Protein AF-J2N7C3-F1 (afdb_monomer)

Nearest PDB structures (foldseek):
  6m9y-assembly1_C  TM=3.961E-01  e=5.086E-01  Branchiostoma floridae
  5exc-assembly1_C  TM=4.745E-01  e=2.203E+00  Dendronephthya sp. SSAL-2002
  8chu-assembly1_A  TM=3.054E-01  e=1.028E+00  Homo sapiens
  3k44-assembly1_A  TM=2.665E-01  e=1.226E+00  Drosophila melanogaster
  3k44-assembly4_D  TM=2.853E-01  e=2.203E+00  Drosophila melanogaster

Foldseek 3Di:
DKDKDWDWDDDPPDIKIKIWIWDADPQQFTAFIWIDIHPRDTDTPDGPVVVVVVVLVVQLVVCVVVVDDPVVSVVVVVPPPPCVCVVVRVVRGPDD

Radius of gyration: 18.57 Å; Cα contacts (8 Å, |Δi|>4): 115; chains: 1; bounding box: 42×22×48 Å

pLDDT: mean 85.62, std 14.66, range [44.19, 98.06]

Mean predicted aligned error: 7.41 Å

Solvent-accessible surface area (backbone atoms only — not comparable to full-atom values): 5531 Å² total; per-residue (Å²): 86,77,50,77,50,72,51,79,46,81,50,101,89,52,72,40,46,36,36,41,37,41,33,28,45,95,88,38,34,63,42,37,35,29,40,24,56,59,90,54,68,74,41,81,77,44,43,44,69,62,52,51,53,48,52,52,51,51,51,51,51,54,44,46,75,70,68,48,49,75,65,59,49,48,58,55,59,69,66,50,60,88,60,47,62,63,70,60,29,67,81,41,40,77,82,126

Structure (mmCIF, N/CA/C/O backbone):
data_AF-J2N7C3-F1
#
_entry.id   AF-J2N7C3-F1
#
loop_
_atom_site.group_PDB
_atom_site.id
_atom_site.type_symbol
_atom_site.label_atom_id
_atom_site.label_alt_id
_atom_site.label_comp_id
_atom_site.label_asym_id
_atom_site.label_entity_id
_atom_site.label_seq_id
_atom_site.pdbx_PDB_ins_code
_atom_site.Cartn_x
_atom_site.Cartn_y
_atom_site.Cartn_z
_atom_site.occupancy
_atom_site.B_iso_or_equiv
_atom_site.auth_seq_id
_atom_site.auth_comp_id
_atom_site.auth_asym_id
_atom_site.auth_atom_id
_atom_site.pdbx_PDB_model_num
ATOM 1 N N . MET A 1 1 ? -4.980 -9.173 -11.51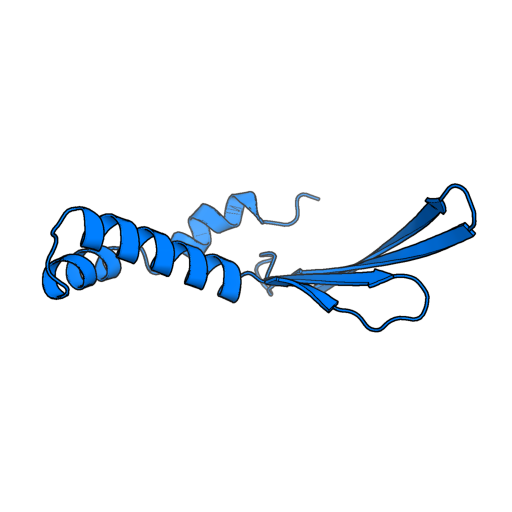8 1.00 89.81 1 MET A N 1
ATOM 2 C CA . MET A 1 1 ? -4.520 -8.748 -12.866 1.00 89.81 1 MET A CA 1
ATOM 3 C C . MET A 1 1 ? -3.180 -8.043 -12.736 1.00 89.81 1 MET A C 1
ATOM 5 O O . MET A 1 1 ? -2.997 -7.340 -11.750 1.00 89.81 1 MET A O 1
ATOM 9 N N . THR A 1 2 ? -2.275 -8.191 -13.703 1.00 91.75 2 THR A N 1
ATOM 10 C CA . THR A 1 2 ? -0.974 -7.508 -13.691 1.00 91.75 2 THR A CA 1
ATOM 11 C C . THR A 1 2 ? -0.785 -6.715 -14.980 1.00 91.75 2 THR A C 1
ATOM 13 O O . THR A 1 2 ? -1.033 -7.246 -16.058 1.00 91.75 2 THR A O 1
ATOM 16 N N . LEU A 1 3 ? -0.362 -5.458 -14.857 1.00 94.38 3 LEU A N 1
ATOM 17 C CA . LEU A 1 3 ? -0.003 -4.575 -15.966 1.00 94.38 3 LEU A CA 1
ATOM 18 C C . LEU A 1 3 ? 1.488 -4.250 -15.870 1.00 94.38 3 LEU A C 1
ATOM 20 O O . LEU A 1 3 ? 1.966 -3.889 -14.795 1.00 94.38 3 LEU A O 1
ATOM 24 N N . GLU A 1 4 ? 2.210 -4.355 -16.981 1.00 95.69 4 GLU A N 1
ATOM 25 C CA . GLU A 1 4 ? 3.615 -3.953 -17.061 1.00 95.69 4 GLU A CA 1
ATOM 26 C C . GLU A 1 4 ? 3.779 -2.775 -18.019 1.00 95.69 4 GLU A C 1
ATOM 28 O O . GLU A 1 4 ? 3.240 -2.777 -19.124 1.00 95.69 4 GLU A O 1
ATOM 33 N N . LEU A 1 5 ? 4.536 -1.771 -17.585 1.00 95.12 5 LEU A N 1
ATOM 34 C CA . LEU A 1 5 ? 4.915 -0.604 -18.373 1.00 95.12 5 LEU A CA 1
ATOM 35 C C . LEU A 1 5 ? 6.433 -0.492 -18.354 1.00 95.12 5 LEU A C 1
ATOM 37 O O . LEU A 1 5 ? 7.056 -0.700 -17.316 1.00 95.12 5 LEU A O 1
ATOM 41 N N . SER A 1 6 ? 7.046 -0.146 -19.481 1.00 95.81 6 SER A N 1
ATOM 42 C CA . SER A 1 6 ? 8.488 0.078 -19.519 1.00 95.81 6 SER A CA 1
ATOM 43 C C . SER A 1 6 ? 8.853 1.300 -20.331 1.00 95.81 6 SER A C 1
ATOM 45 O O . SER A 1 6 ? 8.261 1.526 -21.384 1.00 95.81 6 SER A O 1
ATOM 47 N N . TYR A 1 7 ? 9.862 2.026 -19.867 1.00 95.62 7 TYR A N 1
ATOM 48 C CA . TYR A 1 7 ? 10.436 3.172 -20.558 1.00 95.62 7 TYR A CA 1
ATOM 49 C C . TYR A 1 7 ? 11.966 3.093 -20.538 1.00 95.62 7 TYR A C 1
ATOM 51 O O . TYR A 1 7 ? 12.550 2.370 -19.725 1.00 95.62 7 TYR A O 1
ATOM 59 N N . GLN A 1 8 ? 12.600 3.803 -21.470 1.00 97.19 8 GLN A N 1
ATOM 60 C CA . GLN A 1 8 ? 14.044 4.000 -21.472 1.00 97.19 8 GLN A CA 1
ATOM 61 C C . GLN A 1 8 ? 14.344 5.314 -20.755 1.00 97.19 8 GLN A C 1
ATOM 63 O O . GLN A 1 8 ? 13.784 6.352 -21.101 1.00 97.19 8 GLN A O 1
ATOM 68 N N . GLU A 1 9 ? 15.181 5.249 -19.731 1.00 95.06 9 GLU A N 1
ATOM 69 C CA . GLU A 1 9 ? 15.652 6.403 -18.981 1.00 95.06 9 GLU A CA 1
ATOM 70 C C . GLU A 1 9 ? 17.056 6.753 -19.467 1.00 95.06 9 GLU A C 1
ATOM 72 O O . GLU A 1 9 ? 17.978 5.945 -19.345 1.00 95.06 9 GLU A O 1
ATOM 77 N N . GLU A 1 10 ? 17.198 7.937 -20.055 1.00 95.00 10 GLU A N 1
ATOM 78 C CA . GLU A 1 10 ? 18.481 8.483 -20.492 1.00 95.00 10 GLU A CA 1
ATOM 79 C C . GLU A 1 10 ? 19.086 9.293 -19.338 1.00 95.00 10 GLU A C 1
ATOM 81 O O . GLU A 1 10 ? 18.492 10.267 -18.873 1.00 95.00 10 GLU A O 1
ATOM 86 N N . LEU A 1 11 ? 20.257 8.876 -18.859 1.00 90.81 11 LEU A N 1
ATOM 87 C CA . LEU A 1 11 ? 21.062 9.591 -17.871 1.00 90.81 11 LEU A CA 1
ATOM 88 C C . LEU A 1 11 ? 22.308 10.151 -18.566 1.00 90.81 11 LEU A C 1
ATOM 90 O O . LEU A 1 11 ? 22.672 9.714 -19.655 1.00 90.81 11 LEU A O 1
ATOM 94 N N . GLU A 1 12 ? 23.001 11.099 -17.931 1.00 91.44 12 GLU A N 1
ATOM 95 C CA . GLU A 1 12 ? 24.120 11.820 -18.565 1.00 91.44 12 GLU A CA 1
ATOM 96 C C . GLU A 1 12 ? 25.224 10.908 -19.128 1.00 91.44 12 GLU A C 1
ATOM 98 O O . GLU A 1 12 ? 25.897 11.272 -20.088 1.00 91.44 12 GLU A O 1
ATOM 103 N N . SER A 1 13 ? 25.430 9.728 -18.534 1.00 91.44 13 SER A N 1
ATOM 104 C CA . SER A 1 13 ? 26.538 8.826 -18.882 1.00 91.44 13 SER A CA 1
ATOM 105 C C . SER A 1 13 ? 26.101 7.457 -19.410 1.00 91.44 13 SER A C 1
ATOM 107 O O . SER A 1 13 ? 26.949 6.689 -19.862 1.00 91.44 13 SER A O 1
ATOM 109 N N . PHE A 1 14 ? 24.816 7.107 -19.316 1.00 90.12 14 PHE A N 1
ATOM 110 C CA . PHE A 1 14 ? 24.288 5.811 -19.750 1.00 90.12 14 PHE A CA 1
ATOM 111 C C . PHE A 1 14 ? 22.762 5.847 -19.867 1.00 90.12 14 PHE A C 1
ATOM 113 O O . PHE A 1 14 ? 22.112 6.717 -19.297 1.00 90.12 14 PHE A O 1
ATOM 120 N N . SER A 1 15 ? 22.180 4.857 -20.544 1.00 93.19 15 SER A N 1
ATOM 121 C CA . SER A 1 15 ? 20.733 4.650 -20.554 1.00 93.19 15 SER A CA 1
ATOM 122 C C . SER A 1 15 ? 20.357 3.341 -19.879 1.00 93.19 15 SER A C 1
ATOM 124 O O . SER A 1 15 ? 21.093 2.351 -19.923 1.00 93.19 15 SER A O 1
ATOM 126 N N . GLN A 1 16 ? 19.205 3.332 -19.217 1.00 95.12 16 GLN A N 1
ATOM 127 C CA . GLN A 1 16 ? 18.697 2.153 -18.533 1.00 95.12 16 GLN A CA 1
ATOM 128 C C . GLN A 1 16 ? 17.215 1.945 -18.812 1.00 95.12 16 GLN A C 1
ATOM 130 O O . GLN A 1 16 ? 16.417 2.878 -18.824 1.00 95.12 16 GLN A O 1
ATOM 135 N N . LYS A 1 17 ? 16.824 0.683 -19.001 1.00 96.44 17 LYS A N 1
ATOM 136 C CA . LYS A 1 17 ? 15.413 0.321 -19.112 1.00 96.44 17 LYS A CA 1
ATOM 137 C C . LYS A 1 17 ? 14.799 0.240 -17.723 1.00 96.44 17 LYS A C 1
ATOM 139 O O . LYS A 1 17 ? 15.244 -0.564 -16.900 1.00 96.44 17 LYS A O 1
ATOM 144 N N . VAL A 1 18 ? 13.737 0.995 -17.492 1.00 96.75 18 VAL A N 1
ATOM 145 C CA . VAL A 1 18 ? 12.920 0.899 -16.282 1.00 96.75 18 VAL A CA 1
ATOM 146 C C . VAL A 1 18 ? 11.635 0.156 -16.623 1.00 96.75 18 VAL A C 1
ATOM 148 O O . VAL A 1 18 ? 10.977 0.448 -17.619 1.00 96.75 18 VAL A O 1
ATOM 151 N N . CYS A 1 19 ? 11.289 -0.848 -15.820 1.00 97.75 19 CYS A N 1
ATOM 152 C CA . CYS A 1 19 ? 10.057 -1.617 -15.949 1.00 97.75 19 CYS A CA 1
ATOM 153 C C . CYS A 1 19 ? 9.259 -1.533 -14.650 1.00 97.75 19 CYS A C 1
ATOM 155 O 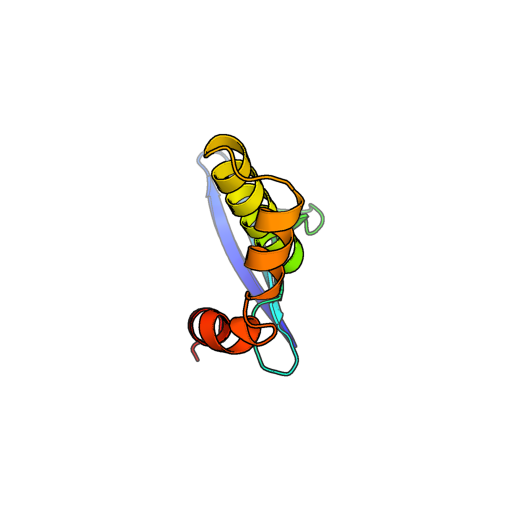O . CYS A 1 19 ? 9.769 -1.890 -13.588 1.00 97.75 19 CYS A O 1
ATOM 157 N N . MET A 1 20 ? 8.011 -1.097 -14.751 1.00 97.62 20 MET A N 1
ATOM 158 C CA . MET A 1 20 ? 7.052 -0.984 -13.664 1.00 97.62 20 MET A CA 1
ATOM 159 C C . MET A 1 20 ? 5.994 -2.069 -13.810 1.00 97.62 20 MET A C 1
ATOM 161 O O . MET A 1 20 ? 5.437 -2.258 -14.890 1.00 97.62 20 MET A O 1
ATOM 165 N N . ARG A 1 21 ? 5.689 -2.759 -12.716 1.00 97.31 21 ARG A N 1
ATOM 166 C CA . ARG A 1 21 ? 4.645 -3.777 -12.643 1.00 97.31 21 ARG A CA 1
ATOM 167 C C . ARG A 1 21 ? 3.595 -3.361 -11.628 1.00 97.31 21 ARG A C 1
ATOM 169 O O . ARG A 1 21 ? 3.898 -3.174 -10.453 1.00 97.31 21 ARG A O 1
ATOM 176 N N . TYR A 1 22 ? 2.353 -3.299 -12.076 1.00 96.12 22 TYR A N 1
ATOM 177 C CA . TYR A 1 22 ? 1.191 -2.952 -11.272 1.00 96.12 22 TYR A CA 1
ATOM 178 C C . TYR A 1 22 ? 0.324 -4.192 -11.102 1.00 96.12 22 TYR A C 1
ATOM 180 O O . TYR A 1 22 ? -0.129 -4.778 -12.083 1.00 96.12 22 TYR A O 1
ATOM 188 N N . THR A 1 23 ? 0.095 -4.606 -9.860 1.00 94.94 23 THR A N 1
ATOM 189 C CA . THR A 1 23 ? -0.763 -5.750 -9.533 1.00 94.94 23 THR A CA 1
ATOM 190 C C . THR A 1 23 ? -2.060 -5.260 -8.917 1.00 94.94 23 THR A C 1
ATOM 192 O O . THR A 1 23 ? -2.042 -4.495 -7.953 1.00 94.94 23 THR A O 1
ATOM 195 N N . TYR A 1 24 ? -3.175 -5.740 -9.458 1.00 91.38 24 TYR A N 1
ATOM 196 C CA . TYR A 1 24 ? -4.529 -5.380 -9.062 1.00 91.38 24 TYR A CA 1
ATOM 197 C C . TYR A 1 24 ? -5.317 -6.592 -8.562 1.00 91.38 24 TYR A C 1
ATOM 199 O O . TYR A 1 24 ? -5.132 -7.706 -9.074 1.00 91.38 24 TYR A O 1
ATOM 207 N N . SER A 1 25 ? -6.235 -6.350 -7.623 1.00 89.38 25 SER A N 1
ATOM 208 C CA . SER A 1 25 ? -7.234 -7.322 -7.165 1.00 89.38 25 SER A CA 1
ATOM 209 C C . SER A 1 25 ? -8.222 -7.688 -8.280 1.00 89.38 25 SER A C 1
ATOM 211 O O . SER A 1 25 ? -8.205 -7.092 -9.364 1.00 89.38 25 SER A O 1
ATOM 213 N N . MET A 1 26 ? -9.097 -8.665 -8.027 1.00 86.31 26 MET A N 1
ATOM 214 C CA . MET A 1 26 ? -10.167 -9.032 -8.968 1.00 86.31 26 MET A CA 1
ATOM 215 C C . MET A 1 26 ? -11.163 -7.876 -9.159 1.00 86.31 26 MET A C 1
ATOM 217 O O . MET A 1 26 ? -11.649 -7.637 -10.261 1.00 86.31 26 MET A O 1
ATOM 221 N N . GLU A 1 27 ? -11.359 -7.077 -8.114 1.00 84.56 27 GLU A N 1
ATOM 222 C CA . GLU A 1 27 ? -12.188 -5.868 -8.061 1.00 84.56 27 GLU A CA 1
ATOM 223 C C . GLU A 1 27 ? -11.467 -4.624 -8.618 1.00 84.56 27 GLU A C 1
ATOM 225 O O . GLU A 1 27 ? -11.973 -3.506 -8.519 1.00 84.56 27 GLU A O 1
ATOM 230 N N . ARG A 1 28 ? -10.292 -4.811 -9.238 1.00 85.06 28 ARG A N 1
ATOM 231 C CA . ARG A 1 28 ? -9.474 -3.771 -9.888 1.00 85.06 28 ARG A CA 1
ATOM 232 C C . ARG A 1 28 ? -8.863 -2.730 -8.945 1.00 85.06 28 ARG A C 1
ATOM 234 O O . ARG A 1 28 ? -8.508 -1.639 -9.392 1.00 85.06 28 ARG A O 1
ATOM 241 N N . TYR A 1 29 ? -8.671 -3.060 -7.671 1.00 83.50 29 TYR A N 1
ATOM 242 C CA . TYR A 1 29 ? -7.911 -2.206 -6.756 1.00 83.50 29 TYR A CA 1
ATOM 243 C C . TYR A 1 29 ? -6.413 -2.431 -6.908 1.00 83.50 29 TYR A C 1
ATOM 245 O O . TYR A 1 29 ? -5.977 -3.580 -6.946 1.00 83.50 29 TYR A O 1
ATOM 253 N N . LEU A 1 30 ? -5.613 -1.360 -6.947 1.00 89.88 30 LEU A N 1
ATOM 254 C CA . LEU A 1 30 ? -4.155 -1.487 -6.918 1.00 89.88 30 LEU A CA 1
ATOM 255 C C . LEU A 1 30 ? -3.700 -2.085 -5.576 1.00 89.88 30 LEU A C 1
ATOM 257 O O . LEU A 1 30 ? -3.984 -1.535 -4.507 1.00 89.88 30 LEU A O 1
ATOM 261 N N . ILE A 1 31 ? -2.976 -3.202 -5.652 1.00 92.19 31 ILE A N 1
ATOM 262 C CA . ILE A 1 31 ? -2.419 -3.935 -4.508 1.00 92.19 31 ILE A CA 1
ATOM 263 C C . ILE A 1 31 ? -0.924 -3.652 -4.370 1.00 92.19 31 ILE A C 1
ATOM 265 O O . ILE A 1 31 ? -0.429 -3.466 -3.260 1.00 92.19 31 ILE A O 1
ATOM 269 N N . ARG A 1 32 ? -0.180 -3.638 -5.481 1.00 95.44 32 ARG A N 1
ATOM 270 C CA . ARG A 1 32 ? 1.287 -3.603 -5.435 1.00 95.44 32 ARG A CA 1
ATOM 271 C C . ARG A 1 32 ? 1.878 -2.945 -6.670 1.00 95.44 32 ARG A C 1
ATOM 273 O O . ARG A 1 32 ? 1.399 -3.176 -7.778 1.00 95.44 32 ARG A O 1
ATOM 280 N N . VAL A 1 33 ? 2.937 -2.173 -6.457 1.00 96.81 33 VAL A N 1
ATOM 281 C CA . VAL A 1 33 ? 3.792 -1.608 -7.499 1.00 96.81 33 VAL A CA 1
ATOM 282 C C . VAL A 1 33 ? 5.205 -2.125 -7.288 1.00 96.81 33 VAL A C 1
ATOM 284 O O . VAL A 1 33 ? 5.779 -1.983 -6.205 1.00 96.81 33 VAL A O 1
ATOM 287 N N . GLU A 1 34 ? 5.766 -2.723 -8.328 1.00 98.06 34 GLU A N 1
ATOM 288 C CA . GLU A 1 34 ? 7.138 -3.212 -8.345 1.00 98.06 34 GLU A CA 1
ATOM 289 C C . GLU A 1 34 ? 7.915 -2.545 -9.476 1.00 98.06 34 GLU A C 1
ATOM 291 O O . GLU A 1 34 ? 7.354 -2.249 -10.529 1.00 98.06 34 GLU A O 1
ATOM 296 N N . GLN A 1 35 ? 9.210 -2.335 -9.270 1.00 97.75 35 GLN A N 1
ATOM 297 C CA . GLN A 1 35 ? 10.101 -1.722 -10.245 1.00 97.75 35 GLN A CA 1
ATOM 298 C C . GLN A 1 35 ? 11.318 -2.601 -10.471 1.00 97.75 35 GLN A C 1
ATOM 300 O O . GLN A 1 35 ? 11.913 -3.124 -9.534 1.00 97.75 35 GLN A O 1
ATOM 305 N N . ARG A 1 36 ? 11.714 -2.722 -11.730 1.00 97.12 36 ARG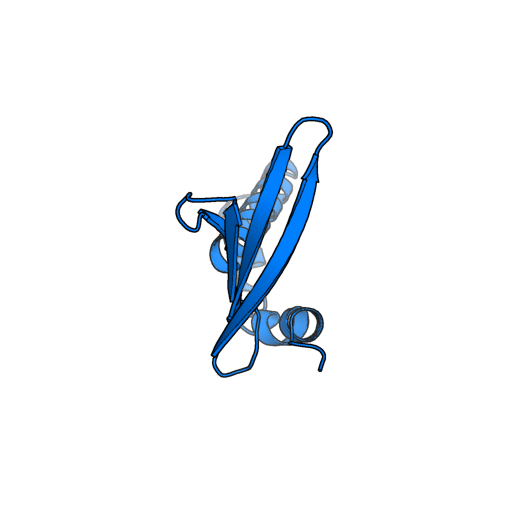 A N 1
ATOM 306 C CA . ARG A 1 36 ? 13.001 -3.262 -12.147 1.00 97.12 36 ARG A CA 1
ATOM 307 C C . ARG A 1 36 ? 13.743 -2.195 -12.937 1.00 97.12 36 ARG A C 1
ATOM 309 O O . ARG A 1 36 ? 13.180 -1.630 -13.871 1.00 97.12 36 ARG A O 1
ATOM 316 N N . VAL A 1 37 ? 15.012 -1.989 -12.610 1.00 96.00 37 VAL A N 1
ATOM 317 C CA . VAL A 1 37 ? 15.909 -1.068 -13.319 1.00 96.00 37 VAL A CA 1
ATOM 318 C C . VAL A 1 37 ? 17.057 -1.860 -13.943 1.00 96.00 37 VAL A C 1
ATOM 320 O O . VAL A 1 37 ? 17.742 -2.616 -13.249 1.00 96.00 37 VAL A O 1
ATOM 323 N N . GLY A 1 38 ? 17.240 -1.745 -15.257 1.00 93.06 38 GLY A N 1
ATOM 324 C CA . GLY A 1 38 ? 18.242 -2.506 -16.003 1.00 93.06 38 GLY A CA 1
ATOM 325 C C . GLY A 1 38 ? 18.052 -4.022 -15.861 1.00 93.06 38 GLY A C 1
ATOM 326 O O . GLY A 1 38 ? 16.963 -4.553 -16.091 1.00 93.06 38 GLY A O 1
ATOM 327 N N . SER A 1 39 ? 19.116 -4.725 -15.469 1.00 91.00 39 SER A N 1
ATOM 328 C CA . SER A 1 39 ? 19.145 -6.184 -15.274 1.00 91.00 39 SER A CA 1
ATOM 329 C C . SER A 1 39 ? 18.791 -6.641 -13.851 1.00 91.00 39 SER A C 1
ATOM 331 O O . SER A 1 39 ? 18.885 -7.832 -13.549 1.00 91.00 39 SER A O 1
ATOM 333 N N . SER A 1 40 ? 18.383 -5.722 -12.968 1.00 94.19 40 SER A N 1
ATOM 334 C CA . SER A 1 40 ? 18.015 -6.059 -11.587 1.00 94.19 40 SER A CA 1
ATOM 335 C C . SER A 1 40 ? 16.755 -6.936 -11.502 1.00 94.19 40 SER A C 1
ATOM 337 O O . SER A 1 40 ? 16.068 -7.212 -12.488 1.00 94.19 40 SER A O 1
ATOM 339 N N . LYS A 1 41 ? 16.437 -7.412 -10.296 1.00 96.06 41 LYS A N 1
ATOM 340 C CA . LYS A 1 41 ? 15.142 -8.045 -10.012 1.00 96.06 41 LYS A CA 1
ATOM 341 C C . LYS A 1 41 ? 14.098 -6.968 -9.718 1.00 96.06 41 LYS A C 1
ATOM 343 O O . LYS A 1 41 ? 14.445 -5.863 -9.313 1.00 96.06 41 LYS A O 1
ATOM 348 N N . PHE A 1 42 ? 12.823 -7.313 -9.880 1.00 96.81 42 PHE A N 1
ATOM 349 C CA . PHE A 1 42 ? 11.741 -6.456 -9.404 1.00 96.81 42 PHE A CA 1
ATOM 350 C C . PHE A 1 42 ? 11.842 -6.265 -7.886 1.00 96.81 42 PHE A C 1
ATOM 352 O O . PHE A 1 42 ? 11.944 -7.238 -7.138 1.00 96.81 42 PHE A O 1
ATOM 359 N N . SER A 1 43 ? 11.800 -5.013 -7.450 1.00 97.50 43 SER A N 1
ATOM 360 C CA . SER A 1 43 ? 11.730 -4.596 -6.054 1.00 97.50 43 SER A CA 1
ATOM 361 C C . SER A 1 43 ? 10.401 -3.896 -5.788 1.00 97.50 43 SER A C 1
ATOM 363 O O . SER A 1 43 ? 9.839 -3.239 -6.665 1.00 97.50 43 SER A O 1
ATOM 365 N N . VAL A 1 44 ? 9.870 -4.044 -4.576 1.00 97.12 44 VAL A N 1
ATOM 366 C CA . VAL A 1 44 ? 8.611 -3.396 -4.187 1.00 97.12 44 VAL A CA 1
ATOM 367 C C . VAL A 1 44 ? 8.852 -1.908 -3.997 1.00 97.12 44 VAL A C 1
ATOM 369 O O . VAL A 1 44 ? 9.646 -1.524 -3.146 1.00 97.12 44 VAL A O 1
ATOM 372 N N . GLN A 1 45 ? 8.131 -1.088 -4.756 1.00 96.69 45 GLN A N 1
ATOM 373 C CA . GLN A 1 45 ? 8.100 0.365 -4.569 1.00 96.69 45 GLN A CA 1
ATOM 374 C C . GLN A 1 45 ? 6.920 0.775 -3.696 1.00 96.69 45 GLN A C 1
ATOM 376 O O . GLN A 1 45 ? 7.010 1.699 -2.891 1.00 96.69 45 GLN A O 1
ATOM 381 N N . TRP A 1 46 ? 5.801 0.061 -3.833 1.00 95.94 46 TRP A N 1
ATOM 382 C CA . TRP A 1 46 ? 4.607 0.314 -3.046 1.00 95.94 46 TRP A CA 1
ATOM 383 C C . TRP A 1 46 ? 3.793 -0.964 -2.849 1.00 95.94 46 TRP A C 1
ATOM 385 O O . TRP A 1 46 ? 3.671 -1.793 -3.752 1.00 95.94 46 TRP A O 1
ATOM 395 N N . CYS A 1 47 ? 3.209 -1.114 -1.664 1.00 92.44 47 CYS A N 1
ATOM 396 C CA . CYS A 1 47 ? 2.320 -2.214 -1.318 1.00 92.44 47 CYS A CA 1
ATOM 397 C C . CYS A 1 47 ? 1.166 -1.677 -0.475 1.00 92.44 47 CYS A C 1
ATOM 399 O O . CYS A 1 47 ? 1.395 -0.952 0.496 1.00 92.44 47 CYS A O 1
ATOM 401 N N . ARG A 1 48 ? -0.061 -2.054 -0.834 1.00 88.69 48 ARG A N 1
ATOM 402 C CA . ARG A 1 48 ? -1.284 -1.606 -0.169 1.00 88.69 48 ARG A CA 1
ATOM 403 C C . ARG A 1 48 ? -1.293 -1.980 1.308 1.00 88.69 48 ARG A C 1
ATOM 405 O O . ARG A 1 48 ? -1.541 -1.111 2.136 1.00 88.69 48 ARG A O 1
ATOM 412 N N . ASP A 1 49 ? -0.958 -3.224 1.635 1.00 87.31 49 ASP A N 1
ATOM 413 C CA . ASP A 1 49 ? -0.981 -3.714 3.019 1.00 87.31 49 ASP A CA 1
ATOM 414 C C . ASP A 1 49 ? 0.022 -2.953 3.890 1.00 87.31 49 ASP A C 1
ATOM 416 O O . ASP A 1 49 ? -0.306 -2.504 4.985 1.00 87.31 49 ASP A O 1
ATOM 420 N N . ALA A 1 50 ? 1.229 -2.719 3.363 1.00 88.94 50 ALA A N 1
ATOM 421 C CA . ALA A 1 50 ? 2.253 -1.942 4.055 1.00 88.94 50 ALA A CA 1
ATOM 422 C C . ALA A 1 50 ? 1.833 -0.473 4.245 1.00 88.94 50 ALA A C 1
ATOM 424 O O . ALA A 1 50 ? 2.083 0.111 5.299 1.00 88.94 50 ALA A O 1
ATOM 425 N N . ALA A 1 51 ? 1.176 0.124 3.245 1.00 88.50 51 ALA A N 1
ATOM 426 C CA . ALA A 1 51 ? 0.674 1.492 3.327 1.00 88.50 51 ALA A CA 1
ATOM 427 C C . ALA A 1 51 ? -0.451 1.634 4.366 1.00 88.50 51 ALA A C 1
ATOM 429 O O . ALA A 1 51 ? -0.432 2.576 5.157 1.00 88.50 51 ALA A O 1
ATOM 430 N N . ILE A 1 52 ? -1.393 0.685 4.404 1.00 85.75 52 ILE A N 1
ATOM 431 C CA . ILE A 1 52 ? -2.476 0.655 5.397 1.00 85.75 52 ILE A CA 1
ATOM 432 C C . ILE A 1 52 ? -1.903 0.451 6.802 1.00 85.75 52 ILE A C 1
ATOM 434 O O . ILE A 1 52 ? -2.230 1.216 7.706 1.00 85.75 52 ILE A O 1
ATOM 438 N N . ALA A 1 53 ? -1.004 -0.520 6.983 1.00 85.56 53 ALA A N 1
ATOM 439 C CA . ALA A 1 53 ? -0.364 -0.772 8.271 1.00 85.56 53 ALA A CA 1
ATOM 440 C C . ALA A 1 53 ? 0.372 0.471 8.795 1.00 85.56 53 ALA A C 1
ATOM 442 O O . ALA A 1 53 ? 0.253 0.817 9.970 1.00 85.56 53 ALA A O 1
ATOM 443 N N . LYS A 1 54 ? 1.079 1.191 7.912 1.00 88.75 54 LYS A N 1
ATOM 444 C CA . LYS A 1 54 ? 1.729 2.458 8.258 1.00 88.75 54 LYS A CA 1
ATOM 445 C C . LYS A 1 54 ? 0.722 3.531 8.673 1.00 88.75 54 LYS A C 1
ATOM 447 O O . LYS A 1 54 ? 0.934 4.177 9.692 1.00 88.75 54 LYS A O 1
ATOM 452 N N . ALA A 1 55 ? -0.373 3.695 7.932 1.00 87.06 55 ALA A N 1
ATOM 453 C CA . ALA A 1 55 ? -1.408 4.670 8.271 1.00 87.06 55 ALA A CA 1
ATOM 454 C C . ALA A 1 55 ? -2.042 4.382 9.644 1.00 87.06 55 ALA A C 1
ATOM 4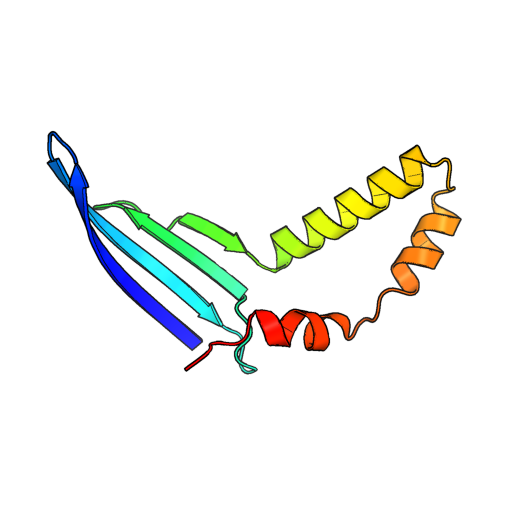56 O O . ALA A 1 55 ? -2.199 5.295 10.451 1.00 87.06 55 ALA A O 1
ATOM 457 N N . ILE A 1 56 ? -2.339 3.113 9.943 1.00 87.06 56 ILE A N 1
ATOM 458 C CA . ILE A 1 56 ? -2.856 2.696 11.256 1.00 87.06 56 ILE A CA 1
ATOM 459 C C . ILE A 1 56 ? -1.835 2.994 12.359 1.00 87.06 56 ILE A C 1
ATOM 461 O O . ILE A 1 56 ? -2.200 3.531 13.407 1.00 87.06 56 ILE A O 1
ATOM 465 N N . ALA A 1 57 ? -0.554 2.694 12.130 1.00 87.75 57 ALA A N 1
ATOM 466 C CA . ALA A 1 57 ? 0.510 2.992 13.086 1.00 87.75 57 ALA A CA 1
ATOM 467 C C . ALA A 1 57 ? 0.659 4.503 13.336 1.00 87.75 57 ALA A C 1
ATOM 469 O O . ALA A 1 57 ? 0.826 4.928 14.480 1.00 87.75 57 ALA A O 1
ATOM 470 N N . ASP A 1 58 ? 0.549 5.321 12.288 1.00 90.25 58 ASP A N 1
ATOM 471 C CA . ASP A 1 58 ? 0.607 6.778 12.388 1.00 90.25 58 ASP A CA 1
ATOM 472 C C . ASP A 1 58 ? -0.577 7.338 13.188 1.00 90.25 58 ASP A C 1
ATOM 474 O O . ASP A 1 58 ? -0.361 8.120 14.115 1.00 90.25 58 ASP A O 1
ATOM 478 N N . VAL A 1 59 ? -1.804 6.882 12.909 1.00 89.75 59 VAL A N 1
ATOM 479 C CA . VAL A 1 59 ? -3.003 7.255 13.683 1.00 89.75 59 VAL A CA 1
ATOM 480 C C . VAL A 1 59 ? -2.853 6.844 15.146 1.00 89.75 59 VAL A C 1
ATOM 482 O O . VAL A 1 59 ? -3.045 7.671 16.037 1.00 89.75 59 VAL A O 1
ATOM 485 N N . THR A 1 60 ? -2.443 5.599 15.400 1.00 89.00 60 THR A N 1
ATOM 486 C CA . THR A 1 60 ? -2.205 5.072 16.753 1.00 89.00 60 THR A CA 1
ATOM 487 C C . THR A 1 60 ? -1.230 5.964 17.514 1.00 89.00 60 THR A C 1
ATOM 489 O O . THR A 1 60 ? -1.528 6.408 18.620 1.00 89.00 60 THR A O 1
ATOM 492 N N . ARG A 1 61 ? -0.096 6.305 16.891 1.00 93.38 61 ARG A N 1
ATOM 493 C CA . ARG A 1 61 ? 0.920 7.189 17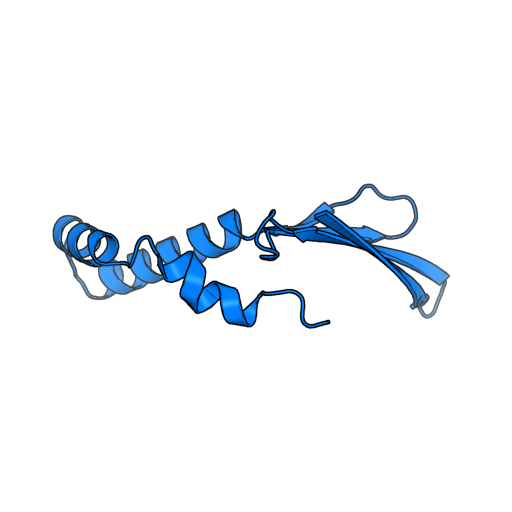.469 1.00 93.38 61 ARG A CA 1
ATOM 494 C C . ARG A 1 61 ? 0.371 8.583 17.769 1.00 93.38 61 ARG A C 1
ATOM 496 O O . ARG A 1 61 ? 0.637 9.113 18.844 1.00 93.38 61 ARG A O 1
ATOM 503 N N . CYS A 1 62 ? -0.392 9.178 16.854 1.00 93.62 62 CYS A N 1
ATOM 504 C CA . CYS A 1 62 ? -1.014 10.484 17.075 1.00 93.62 62 CYS A CA 1
ATOM 505 C C . CYS A 1 62 ? -1.970 10.468 18.275 1.00 93.62 62 CYS A C 1
ATOM 507 O O . CYS A 1 62 ? -1.908 11.369 19.110 1.00 93.62 62 CYS A O 1
ATOM 509 N N . LEU A 1 63 ? -2.807 9.436 18.396 1.00 92.00 63 LEU A N 1
ATOM 510 C CA . LEU A 1 63 ? -3.747 9.303 19.510 1.00 92.00 63 LEU A CA 1
ATOM 511 C C . LEU A 1 63 ? -3.029 9.034 20.840 1.00 92.00 63 LEU A C 1
ATOM 513 O O . LEU A 1 63 ? -3.379 9.636 21.855 1.00 92.00 63 LEU A O 1
ATOM 517 N N . SER A 1 64 ? -1.986 8.198 20.840 1.00 93.69 64 SER A N 1
ATOM 518 C CA . SER A 1 64 ? -1.141 7.992 22.023 1.00 93.69 64 SER A CA 1
ATOM 519 C C . SER A 1 64 ? -0.475 9.291 22.476 1.00 93.69 64 SER A C 1
ATOM 521 O O . SER A 1 64 ? -0.496 9.609 23.661 1.00 93.69 64 SER A O 1
ATOM 523 N N . ASN A 1 65 ? 0.058 10.083 21.540 1.00 95.88 65 ASN A N 1
ATOM 524 C CA . ASN A 1 65 ? 0.670 11.379 21.845 1.00 95.88 65 ASN A CA 1
ATOM 525 C C . ASN A 1 65 ? -0.345 12.405 22.371 1.00 95.88 65 ASN A C 1
ATOM 527 O O . ASN A 1 65 ? 0.030 13.301 23.122 1.00 95.88 65 ASN A O 1
ATOM 531 N N . ALA A 1 66 ? -1.621 12.266 22.008 1.00 94.62 66 ALA A N 1
ATOM 532 C CA . ALA A 1 66 ? -2.718 13.060 22.555 1.00 94.62 66 ALA A CA 1
ATOM 533 C C . ALA A 1 66 ? 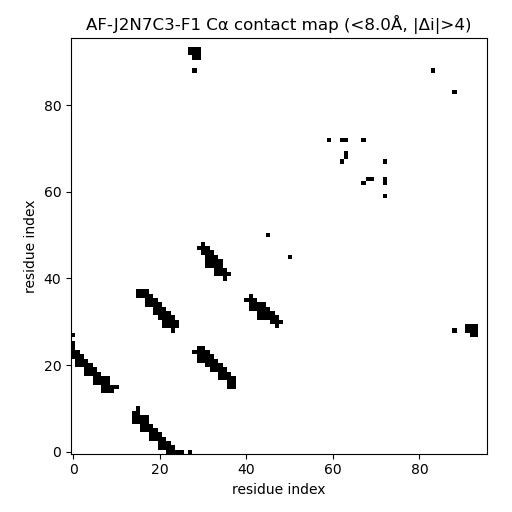-3.175 12.592 23.954 1.00 94.62 66 ALA A C 1
ATOM 535 O O . ALA A 1 66 ? -4.099 13.171 24.521 1.00 94.62 66 ALA A O 1
ATOM 536 N N . GLY A 1 67 ? -2.537 11.563 24.526 1.00 95.25 67 GLY A N 1
ATOM 537 C CA . GLY A 1 67 ? -2.804 11.075 25.880 1.00 95.25 67 GLY A CA 1
ATOM 538 C C . GLY A 1 67 ? -3.943 10.059 25.981 1.00 95.25 67 GLY A C 1
ATOM 539 O O . GLY A 1 67 ? -4.389 9.760 27.089 1.00 95.25 67 GLY A O 1
ATOM 540 N N . LEU A 1 68 ? -4.426 9.513 24.858 1.00 94.44 68 LEU A N 1
ATOM 541 C CA . LEU A 1 68 ? -5.451 8.471 24.896 1.00 94.44 68 LEU A CA 1
ATOM 542 C C . LEU A 1 68 ? -4.864 7.152 25.412 1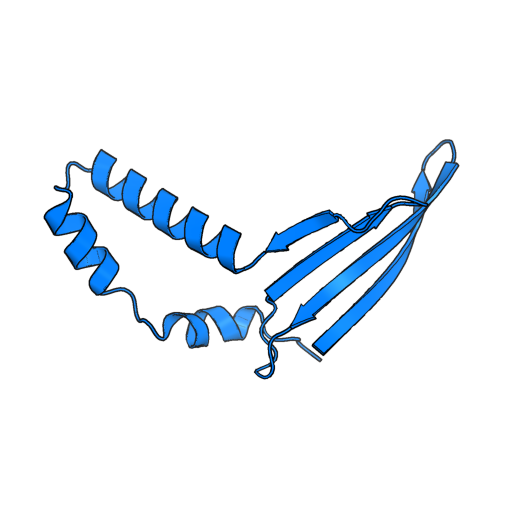.00 94.44 68 LEU A C 1
ATOM 544 O O . LEU A 1 68 ? -3.744 6.760 25.082 1.00 94.44 68 LEU A O 1
ATOM 548 N N . THR A 1 69 ? -5.662 6.432 26.201 1.00 94.38 69 THR A N 1
ATOM 549 C CA . THR A 1 69 ? -5.299 5.093 26.678 1.00 94.38 69 THR A CA 1
ATOM 550 C C . THR A 1 69 ? -5.342 4.080 25.535 1.00 94.38 69 THR A C 1
ATOM 552 O O . THR A 1 69 ? -6.114 4.232 24.589 1.00 94.38 69 THR A O 1
ATOM 555 N N . ALA A 1 70 ? -4.577 2.991 25.650 1.00 89.19 70 ALA A N 1
ATOM 556 C CA . ALA A 1 70 ? -4.592 1.910 24.660 1.00 89.19 70 ALA A CA 1
ATOM 557 C C . ALA A 1 70 ? -6.007 1.354 24.403 1.00 89.19 70 ALA A C 1
ATOM 559 O O . ALA A 1 70 ? -6.340 1.028 23.268 1.00 89.19 70 ALA A O 1
ATOM 560 N N . LYS A 1 71 ? -6.858 1.313 25.439 1.00 92.44 71 LYS A N 1
ATOM 561 C CA . LYS A 1 71 ? -8.258 0.891 25.319 1.00 92.44 71 LYS A CA 1
ATOM 562 C C . LYS A 1 71 ? -9.071 1.854 24.448 1.00 92.44 71 LYS A C 1
AT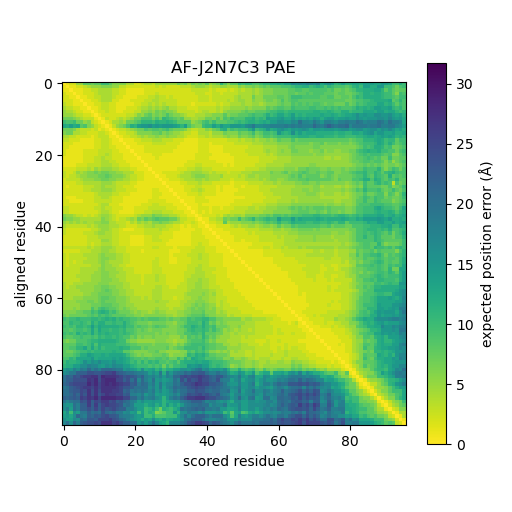OM 564 O O . LYS A 1 71 ? -9.715 1.409 23.509 1.00 92.44 71 LYS A O 1
ATOM 569 N N . ALA A 1 72 ? -8.986 3.158 24.715 1.00 89.88 72 ALA A N 1
ATOM 570 C CA . ALA A 1 72 ? -9.693 4.171 23.929 1.00 89.88 72 ALA A CA 1
ATOM 571 C C . ALA A 1 72 ? -9.208 4.209 22.469 1.00 89.88 72 ALA A C 1
ATOM 573 O O . ALA A 1 72 ? -10.001 4.395 21.553 1.00 89.88 72 ALA A O 1
ATOM 574 N N . ILE A 1 73 ? -7.908 3.997 22.240 1.00 88.38 73 ILE A N 1
ATOM 575 C CA . ILE A 1 73 ? -7.354 3.887 20.885 1.00 88.38 73 ILE A CA 1
ATOM 576 C C . ILE A 1 73 ? -7.924 2.661 20.169 1.00 88.38 73 ILE A C 1
ATOM 578 O O . ILE A 1 73 ? -8.344 2.792 19.024 1.00 88.38 73 ILE A O 1
ATOM 582 N N . SER A 1 74 ? -7.976 1.501 20.832 1.00 87.56 74 SER A N 1
ATOM 583 C CA . SER A 1 74 ? -8.592 0.292 20.267 1.00 87.56 74 SER A CA 1
ATOM 584 C C . SER A 1 74 ? -10.044 0.543 19.880 1.00 87.56 74 SER A C 1
ATOM 586 O O . SER A 1 74 ? -10.409 0.282 18.745 1.00 87.56 74 SER A O 1
ATOM 588 N N . GLU A 1 75 ? -10.837 1.142 20.772 1.00 90.06 75 GLU A N 1
ATOM 589 C CA . GLU A 1 75 ? -12.244 1.464 20.505 1.00 90.06 75 GLU A CA 1
ATOM 590 C C . GLU A 1 75 ? -12.401 2.377 19.277 1.00 90.06 75 GLU A C 1
ATOM 592 O O . GLU A 1 75 ? -13.286 2.155 18.456 1.00 90.06 75 GLU A O 1
ATOM 597 N N . VAL A 1 76 ? -11.517 3.368 19.096 1.00 85.31 76 VAL A N 1
ATOM 598 C CA . VAL A 1 76 ? -11.501 4.223 17.895 1.00 85.31 76 VAL A CA 1
ATOM 599 C C . VAL A 1 76 ? -11.119 3.431 16.646 1.00 85.31 76 VAL A C 1
ATOM 601 O O . VAL A 1 76 ? -11.774 3.575 15.614 1.00 85.31 76 VAL A O 1
ATOM 604 N N . LEU A 1 77 ? -10.082 2.595 16.711 1.00 83.31 77 LEU A N 1
ATOM 605 C CA . LEU A 1 77 ? -9.664 1.773 15.572 1.00 83.31 77 LEU A CA 1
ATOM 606 C C . LEU A 1 77 ? -10.738 0.747 15.182 1.00 83.31 77 LEU A C 1
ATOM 608 O O . LEU A 1 77 ? -10.916 0.495 13.994 1.00 83.31 77 LEU A O 1
ATOM 612 N N . ASP A 1 78 ? -11.502 0.237 16.146 1.00 83.75 78 ASP A N 1
ATOM 613 C CA . ASP A 1 78 ? -12.622 -0.684 15.922 1.00 83.75 78 ASP A CA 1
ATOM 614 C C . ASP A 1 78 ? -13.812 0.002 15.227 1.00 83.75 78 ASP A C 1
ATOM 616 O O . ASP A 1 78 ? -14.618 -0.664 14.576 1.00 83.75 78 ASP A O 1
ATOM 620 N N . THR A 1 79 ? -13.908 1.337 15.304 1.00 81.25 79 THR A N 1
ATOM 621 C CA . THR A 1 79 ? -14.897 2.113 14.534 1.00 81.25 79 THR A CA 1
ATOM 622 C C . THR A 1 79 ? -14.490 2.359 13.087 1.00 81.25 79 THR A C 1
ATOM 624 O O . THR A 1 79 ? -15.316 2.839 12.305 1.00 81.25 79 THR A O 1
ATOM 627 N N . LEU A 1 80 ? -13.239 2.058 12.707 1.00 73.81 80 LEU A N 1
ATOM 628 C CA . LEU A 1 80 ? -12.828 2.184 11.317 1.00 73.81 80 LEU A CA 1
ATOM 629 C C . LEU A 1 80 ? -13.704 1.251 10.479 1.00 73.81 80 LEU A C 1
ATOM 631 O O . LEU A 1 80 ? -13.752 0.050 10.756 1.00 73.81 80 LEU A O 1
ATOM 635 N N . PRO A 1 81 ? -14.389 1.782 9.451 1.00 68.06 81 PRO A N 1
ATOM 636 C CA . PRO A 1 81 ? -15.163 0.961 8.545 1.00 68.06 81 PRO A CA 1
ATOM 637 C C . PRO A 1 81 ? -14.284 -0.178 8.043 1.00 68.06 81 PRO A C 1
ATOM 639 O O . PRO A 1 81 ? -13.279 0.057 7.369 1.00 68.06 81 PRO A O 1
ATOM 642 N N . GLN A 1 82 ? -14.671 -1.418 8.336 1.00 62.12 82 GLN A N 1
ATOM 643 C CA . GLN A 1 82 ? -14.048 -2.587 7.704 1.00 62.12 82 GLN A CA 1
ATOM 644 C C . GLN A 1 82 ? -14.134 -2.454 6.169 1.00 62.12 82 GLN A C 1
ATOM 646 O O . GLN A 1 82 ? -13.264 -2.896 5.420 1.00 62.12 82 GLN A O 1
ATOM 651 N N . ASP A 1 83 ? -15.138 -1.699 5.719 1.00 57.59 83 ASP A N 1
ATOM 652 C CA . ASP A 1 83 ? -15.472 -1.414 4.336 1.00 57.59 83 ASP A CA 1
ATOM 653 C C . ASP A 1 83 ? -14.738 -0.187 3.765 1.00 57.59 83 ASP A C 1
ATOM 655 O O . ASP A 1 83 ? -14.942 0.132 2.592 1.00 57.59 83 ASP A O 1
ATOM 659 N N . LEU A 1 84 ? -13.872 0.510 4.524 1.00 53.22 84 LEU A N 1
ATOM 660 C CA . LEU A 1 84 ? -13.114 1.691 4.048 1.00 53.22 84 LEU A CA 1
ATOM 661 C C . LEU A 1 84 ? -12.243 1.362 2.817 1.00 53.22 84 LEU A C 1
ATOM 663 O O . LEU A 1 84 ? -11.851 2.244 2.049 1.00 53.22 84 LEU A O 1
ATOM 667 N N . ILE A 1 85 ? -11.987 0.069 2.590 1.00 51.25 85 ILE A N 1
ATOM 668 C CA . ILE A 1 85 ? -11.402 -0.495 1.370 1.00 51.25 85 ILE A CA 1
ATOM 669 C C . ILE A 1 85 ? -12.181 -0.058 0.120 1.00 51.25 85 ILE A C 1
ATOM 671 O O . ILE A 1 85 ? -11.556 0.270 -0.890 1.00 51.25 85 ILE A O 1
ATOM 675 N N . SER A 1 86 ? -13.514 -0.010 0.186 1.00 49.66 86 SER A N 1
ATOM 676 C CA . SER A 1 86 ? -14.374 0.346 -0.944 1.00 49.66 86 SER A CA 1
ATOM 677 C C . SER A 1 86 ? -14.359 1.849 -1.253 1.00 49.66 86 SER A C 1
ATOM 679 O O . SER A 1 86 ? -14.267 2.208 -2.428 1.00 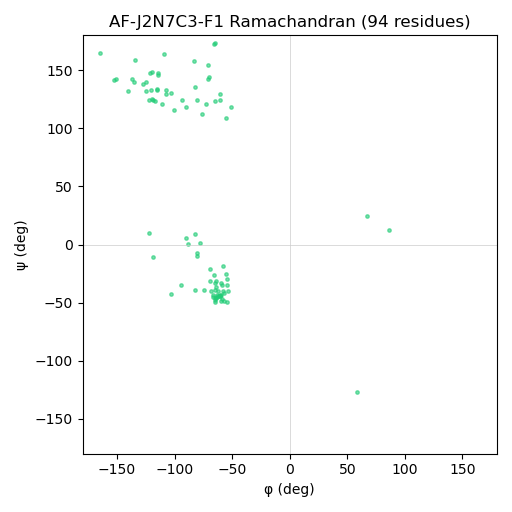49.66 86 SER A O 1
ATOM 681 N N . SER A 1 87 ? -14.332 2.717 -0.229 1.00 50.31 87 SER A N 1
ATOM 682 C CA . SER A 1 87 ? -14.379 4.184 -0.373 1.00 50.31 87 SER A CA 1
ATOM 683 C C . SER A 1 87 ? -13.020 4.829 -0.684 1.00 50.31 87 SER A C 1
ATOM 685 O O . SER A 1 87 ? -12.936 5.704 -1.543 1.00 50.31 87 SER A O 1
ATOM 687 N N . ILE A 1 88 ? -11.919 4.359 -0.081 1.00 54.56 88 ILE A N 1
ATOM 688 C CA . ILE A 1 88 ? -10.551 4.724 -0.514 1.00 54.56 88 ILE A CA 1
ATOM 689 C C . ILE A 1 88 ? -10.250 4.086 -1.877 1.00 54.56 88 ILE A C 1
ATOM 691 O O . ILE A 1 88 ? -9.507 4.628 -2.699 1.00 54.56 88 ILE A O 1
ATOM 695 N N . GLY A 1 89 ? -10.848 2.921 -2.121 1.00 50.72 89 GLY A N 1
ATOM 696 C CA . GLY A 1 89 ? -10.676 2.133 -3.322 1.00 50.72 89 GLY A CA 1
ATOM 697 C C . GLY A 1 89 ? -11.056 2.859 -4.609 1.00 50.72 89 GLY A C 1
ATOM 698 O O . GLY A 1 89 ? -10.377 2.650 -5.610 1.00 50.72 89 GLY A O 1
ATOM 699 N N . GLU A 1 90 ? -12.073 3.727 -4.609 1.00 53.41 90 GLU A N 1
ATOM 700 C CA . GLU A 1 90 ? -12.462 4.471 -5.819 1.00 53.41 90 GLU A CA 1
ATOM 701 C C . GLU A 1 90 ? -11.334 5.343 -6.376 1.00 53.41 90 GLU A C 1
ATOM 703 O O . GLU A 1 90 ? -11.190 5.444 -7.591 1.00 53.41 90 GLU A O 1
ATOM 708 N N . ARG A 1 91 ? -10.467 5.887 -5.513 1.00 55.81 91 ARG A N 1
ATOM 709 C CA . ARG A 1 91 ? -9.314 6.707 -5.928 1.00 55.81 91 ARG A CA 1
ATOM 710 C C . ARG A 1 91 ? -8.105 5.886 -6.388 1.00 55.81 91 ARG A C 1
ATOM 712 O O . ARG A 1 91 ? -7.126 6.457 -6.855 1.00 55.81 91 ARG A O 1
ATOM 719 N N . LEU A 1 92 ? -8.156 4.562 -6.233 1.00 56.69 92 LEU A N 1
ATOM 720 C CA . LEU A 1 92 ? -7.087 3.619 -6.589 1.00 56.69 92 LEU A CA 1
ATOM 721 C C . LEU A 1 92 ? -7.550 2.553 -7.596 1.00 56.69 92 LEU A C 1
ATOM 723 O O . LEU A 1 92 ? -6.835 1.571 -7.829 1.00 56.69 92 LEU A O 1
ATOM 727 N N . LYS A 1 93 ? -8.747 2.718 -8.173 1.00 60.12 93 LYS A N 1
ATOM 728 C CA . LYS A 1 93 ? -9.202 1.916 -9.309 1.00 60.12 93 LYS A CA 1
ATOM 729 C C . LYS A 1 93 ? -8.398 2.311 -10.541 1.00 60.12 93 LYS A C 1
ATOM 731 O O . LYS A 1 93 ? -8.053 3.476 -10.723 1.00 60.12 93 LYS A O 1
ATOM 736 N N . LEU A 1 94 ? -8.106 1.327 -11.387 1.00 55.31 94 LEU A N 1
ATOM 737 C CA . LEU A 1 94 ? -7.579 1.582 -12.723 1.00 55.31 94 LEU A CA 1
ATOM 738 C C . LEU A 1 94 ? -8.554 2.526 -13.453 1.00 55.31 94 LEU A C 1
ATOM 740 O O . LEU A 1 94 ? -9.667 2.110 -13.778 1.00 55.31 94 LEU A O 1
ATOM 744 N N . VAL A 1 95 ? -8.155 3.781 -13.668 1.00 51.53 95 VAL A N 1
ATOM 745 C CA . VAL A 1 95 ? -8.848 4.677 -14.598 1.00 51.53 95 VAL A CA 1
ATOM 746 C C . VAL A 1 95 ? -8.424 4.216 -15.989 1.00 51.53 95 VAL A C 1
ATOM 748 O O . VAL A 1 95 ? -7.233 4.244 -16.302 1.00 51.53 95 VAL A O 1
ATOM 751 N N . ALA A 1 96 ? -9.377 3.666 -16.738 1.00 44.19 96 ALA A N 1
ATOM 752 C CA . ALA A 1 96 ? -9.204 3.323 -18.145 1.00 44.19 96 ALA A CA 1
ATOM 753 C C . ALA A 1 96 ? -9.420 4.565 -19.010 1.00 44.19 96 ALA A C 1
ATOM 755 O O . ALA A 1 96 ? -10.300 5.375 -18.635 1.00 44.19 96 ALA A O 1
#

Sequence (96 aa):
MTLELSYQEELESFSQKVCMRYTYSMERYLIRVEQRVGSSKFSVQWCRDAAIAKAIADVTRCLSNAGLTAKAISEVLDTLPQDLISSIGERLKLVA

Secondary structure (DSSP, 8-state):
-EEEEEEEEE-SS-EEEEEEEEEE-TT-BEEEEEEEETTSPPEEEEEHHHHHHHHHHHHHHHHHHTT--HHHHHHHHHTS-TTHHHHHHGGGB---